Protein AF-A0A3D4TBH6-F1 (afdb_monomer)

Sequence (68 aa):
MVDTKTQYLHIKQEIDKAVLDVIDSAAYINGKPVQDFAANLAAYHGAKHVIPCANGTDALQIAMMALG

Foldseek 3Di:
DDPVPVVCVVCVVVVVVVVVVCVVVVCVPPDPVVVVVFVVVCVVVVHPGDDDDDDDVVVVVVVVVVVD

Radius of gyration: 15.27 Å; Cα contacts (8 Å, |Δi|>4): 19; chains: 1; bounding box: 40×32×32 Å

Solvent-accessible surface area (backbone atoms only — not comparable to full-atom values): 4209 Å² total; per-residue (Å²): 136,83,75,58,63,65,55,44,64,76,47,38,73,63,52,54,48,56,54,49,55,40,62,76,63,66,47,83,73,88,26,68,72,55,54,50,49,30,53,52,50,14,61,74,69,72,40,96,72,54,81,88,68,95,47,72,68,56,49,53,49,52,55,53,61,71,74,102

Mean predicted aligned error: 2.91 Å

pLDDT: mean 97.04, std 4.58, range [67.88, 98.69]

Structure (mmCIF, N/CA/C/O backbone):
data_AF-A0A3D4TBH6-F1
#
_entry.id   AF-A0A3D4TBH6-F1
#
loop_
_atom_site.group_PDB
_atom_site.id
_atom_site.type_symbol
_atom_site.label_atom_id
_atom_site.label_alt_id
_atom_site.label_comp_id
_atom_site.label_asym_id
_atom_site.label_entity_id
_atom_site.label_seq_id
_atom_site.pdbx_PDB_ins_code
_atom_site.Cartn_x
_atom_site.Cartn_y
_atom_site.Cartn_z
_atom_site.occupancy
_atom_site.B_iso_or_equiv
_atom_site.auth_seq_id
_atom_site.auth_comp_id
_atom_site.auth_asym_id
_atom_site.auth_atom_id
_atom_site.pdbx_PDB_model_num
ATOM 1 N N . MET A 1 1 ? -0.063 23.059 -3.234 1.00 75.19 1 MET A N 1
ATOM 2 C CA . MET A 1 1 ? -0.447 22.036 -2.236 1.00 75.19 1 MET A CA 1
ATOM 3 C C . MET A 1 1 ? -1.816 21.507 -2.641 1.00 75.19 1 MET A C 1
ATOM 5 O O . MET A 1 1 ? -2.642 22.323 -3.025 1.00 75.19 1 MET A O 1
ATOM 9 N N . VAL A 1 2 ? -2.018 20.189 -2.678 1.00 92.94 2 VAL A N 1
ATOM 10 C CA . VAL A 1 2 ? -3.293 19.563 -3.091 1.00 92.94 2 VAL A CA 1
ATOM 11 C C . VAL A 1 2 ? -4.227 19.473 -1.879 1.00 92.94 2 VAL A C 1
ATOM 13 O O . VAL A 1 2 ? -3.755 19.158 -0.788 1.00 92.94 2 VAL A O 1
ATOM 16 N N . ASP A 1 3 ? -5.523 19.754 -2.051 1.00 96.38 3 ASP A N 1
ATOM 17 C CA . ASP A 1 3 ? -6.521 19.624 -0.978 1.00 96.38 3 ASP A CA 1
ATOM 18 C C . ASP A 1 3 ? -6.957 18.164 -0.798 1.00 96.38 3 ASP A C 1
ATOM 20 O O . ASP A 1 3 ? -7.858 17.660 -1.468 1.00 96.38 3 ASP A O 1
ATOM 24 N N . THR A 1 4 ? -6.311 17.482 0.139 1.00 96.94 4 THR A N 1
ATOM 25 C CA . THR A 1 4 ? -6.636 16.100 0.507 1.00 96.94 4 THR A CA 1
ATOM 26 C C . THR A 1 4 ? -7.786 16.005 1.507 1.00 96.94 4 THR A C 1
ATOM 28 O O . THR A 1 4 ? -8.374 14.935 1.663 1.00 96.94 4 THR A O 1
ATOM 31 N N . LYS A 1 5 ? -8.156 17.107 2.174 1.00 97.31 5 LYS A N 1
ATOM 32 C CA . LYS A 1 5 ? -9.228 17.101 3.174 1.00 97.31 5 LYS A CA 1
ATOM 33 C C . LYS A 1 5 ? -10.578 16.938 2.495 1.00 97.31 5 LYS A C 1
ATOM 35 O O . LYS A 1 5 ? -11.350 16.067 2.886 1.00 97.31 5 LYS A O 1
ATOM 40 N N . THR A 1 6 ? -10.852 17.744 1.475 1.00 97.88 6 THR A N 1
ATOM 41 C CA . THR A 1 6 ? -12.108 17.646 0.721 1.00 97.88 6 THR A CA 1
ATOM 42 C C . THR A 1 6 ? -12.221 16.302 0.002 1.00 97.88 6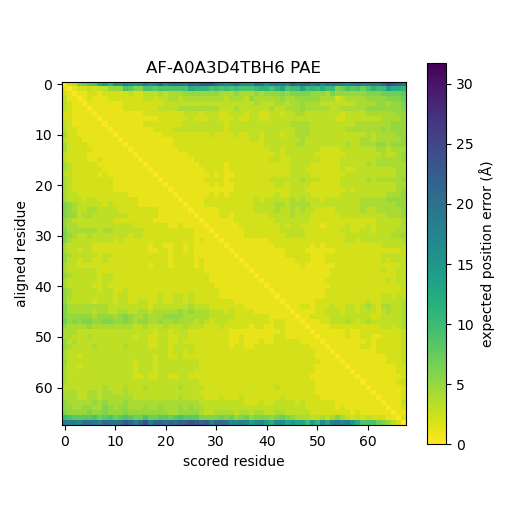 THR A C 1
ATOM 44 O O . THR A 1 6 ? -13.288 15.692 0.025 1.00 97.88 6 THR A O 1
ATOM 47 N N . GLN A 1 7 ? -11.114 15.787 -0.550 1.00 97.75 7 GLN A N 1
ATOM 48 C CA . GLN A 1 7 ? -11.072 14.442 -1.133 1.00 97.75 7 GLN A CA 1
ATOM 49 C C . GLN A 1 7 ? -11.439 13.368 -0.100 1.00 97.75 7 GLN A C 1
ATOM 51 O O . GLN A 1 7 ? -12.322 12.559 -0.364 1.00 97.75 7 GLN A O 1
ATOM 56 N N . TYR A 1 8 ? -10.816 13.378 1.083 1.00 97.81 8 TYR A N 1
ATOM 57 C CA . TYR A 1 8 ? -11.142 12.434 2.154 1.00 97.81 8 TYR A CA 1
ATOM 58 C C . TYR A 1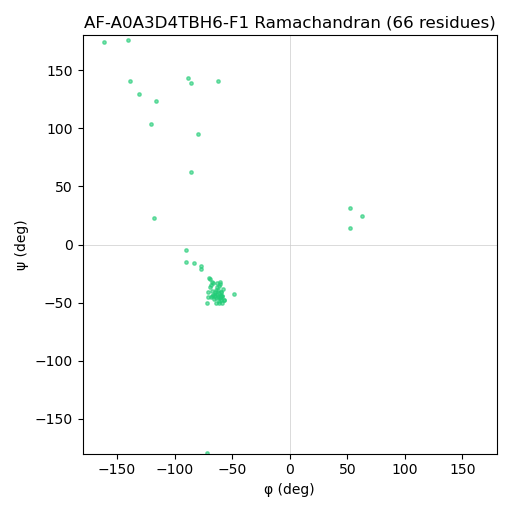 8 ? -12.613 12.529 2.565 1.00 97.81 8 TYR A C 1
ATOM 60 O O . TYR A 1 8 ? -13.272 11.504 2.685 1.00 97.81 8 TYR A O 1
ATOM 68 N N . LEU A 1 9 ? -13.154 13.742 2.731 1.00 98.31 9 LEU A N 1
ATOM 69 C CA . LEU A 1 9 ? -14.559 13.930 3.104 1.00 98.31 9 LEU A CA 1
ATOM 70 C C . LEU A 1 9 ? -15.529 13.337 2.073 1.00 98.31 9 LEU A C 1
ATOM 72 O O . LEU A 1 9 ? -16.585 12.847 2.465 1.00 98.31 9 LEU A O 1
ATOM 76 N N . HIS A 1 10 ? -15.164 13.334 0.788 1.00 98.38 10 HIS A N 1
ATOM 77 C CA . HIS A 1 10 ? -15.971 12.738 -0.278 1.00 98.38 10 HIS A CA 1
ATOM 78 C C . HIS A 1 10 ? -16.085 11.207 -0.167 1.00 98.38 10 HIS A C 1
ATOM 80 O O . HIS A 1 10 ? -17.136 10.660 -0.478 1.00 98.38 10 HIS A O 1
ATOM 86 N N . ILE A 1 11 ? -15.039 10.532 0.321 1.00 98.38 11 ILE A N 1
ATOM 87 C CA . ILE A 1 11 ? -14.963 9.061 0.450 1.00 98.38 11 ILE A CA 1
ATOM 88 C C . ILE A 1 11 ? -14.815 8.601 1.911 1.00 98.38 11 ILE A C 1
ATOM 90 O O . ILE A 1 11 ? -14.327 7.507 2.199 1.00 98.38 11 ILE A O 1
ATOM 94 N N . LYS A 1 12 ? -15.231 9.445 2.864 1.00 98.50 12 LYS A N 1
ATOM 95 C CA . LYS A 1 12 ? -14.965 9.267 4.300 1.00 98.50 12 LYS A CA 1
ATOM 96 C C . LYS A 1 12 ? -15.507 7.951 4.842 1.00 98.50 12 LYS A C 1
ATOM 98 O O . LYS A 1 12 ? -14.818 7.281 5.599 1.00 98.50 12 LYS A O 1
ATOM 103 N N . GLN A 1 13 ? -16.732 7.592 4.463 1.00 98.69 13 GLN A N 1
ATOM 104 C CA . GLN A 1 13 ? -17.380 6.378 4.966 1.00 98.69 13 GLN A CA 1
ATOM 105 C C . GLN A 1 13 ? -16.614 5.113 4.562 1.00 98.69 13 GLN A C 1
ATOM 107 O O . GLN A 1 13 ? -16.469 4.200 5.371 1.00 98.69 13 GLN A O 1
ATOM 112 N N . GLU A 1 14 ? -16.092 5.077 3.335 1.00 98.44 14 GLU A N 1
ATOM 113 C CA . GLU A 1 14 ? -15.319 3.947 2.814 1.00 98.44 14 GLU A CA 1
ATOM 114 C C . GLU A 1 14 ? -13.949 3.848 3.492 1.00 98.44 14 GLU A C 1
ATOM 116 O O . GLU A 1 14 ? -13.563 2.767 3.939 1.00 98.44 14 GLU A O 1
ATOM 121 N N . ILE A 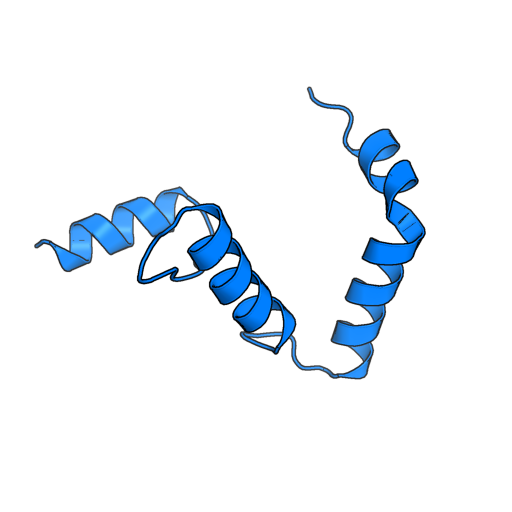1 15 ? -13.244 4.978 3.631 1.00 98.19 15 ILE A N 1
ATOM 122 C CA . ILE A 1 15 ? -11.934 5.017 4.294 1.00 98.19 15 ILE A CA 1
ATOM 123 C C . ILE A 1 15 ? -12.054 4.644 5.771 1.00 98.19 15 ILE A C 1
ATOM 125 O O . ILE A 1 15 ? -11.311 3.782 6.237 1.00 98.19 15 ILE A O 1
ATOM 129 N N . ASP A 1 16 ? -12.980 5.260 6.507 1.00 98.50 16 ASP A N 1
ATOM 130 C CA . ASP A 1 16 ? -13.121 5.026 7.947 1.00 98.50 16 ASP A CA 1
ATOM 131 C C . ASP A 1 16 ? -13.453 3.562 8.237 1.00 98.50 16 ASP A C 1
ATOM 133 O O . ASP A 1 16 ? -12.866 2.966 9.139 1.00 98.50 16 ASP A O 1
ATOM 137 N N . LYS A 1 17 ? -14.342 2.961 7.436 1.00 98.62 17 LYS A N 1
ATOM 138 C CA . LYS A 1 17 ? -14.657 1.538 7.549 1.00 98.62 17 LYS A CA 1
ATOM 139 C C . LYS A 1 17 ? -13.426 0.669 7.291 1.00 98.62 17 LYS A C 1
ATOM 141 O O . LYS A 1 17 ? -13.117 -0.179 8.116 1.00 98.62 17 LYS A O 1
ATOM 146 N N . ALA A 1 18 ? -12.699 0.899 6.196 1.00 98.12 18 ALA A N 1
ATOM 147 C CA . ALA A 1 18 ? -11.516 0.103 5.864 1.00 98.12 18 ALA A CA 1
ATOM 148 C C . ALA A 1 18 ? -10.416 0.200 6.939 1.00 98.12 18 ALA A C 1
ATOM 150 O O . ALA A 1 18 ? -9.740 -0.787 7.225 1.00 98.12 18 ALA A O 1
ATOM 151 N N . VAL A 1 19 ? -10.247 1.376 7.556 1.00 98.31 19 VAL A N 1
ATOM 152 C CA . VAL A 1 19 ? -9.315 1.573 8.676 1.00 98.31 19 VAL A CA 1
ATOM 153 C C . VAL A 1 19 ? -9.759 0.779 9.906 1.00 98.31 19 VAL A C 1
ATOM 155 O O . VAL A 1 19 ? -8.934 0.084 10.500 1.00 98.31 19 VAL A O 1
ATOM 158 N N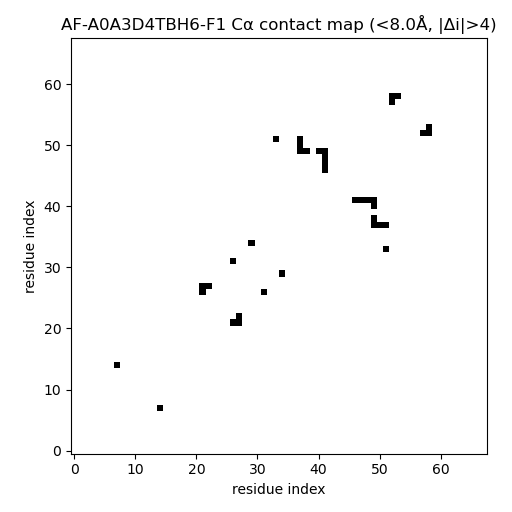 . LEU A 1 20 ? -11.041 0.853 10.277 1.00 98.62 20 LEU A N 1
ATOM 159 C CA . LEU A 1 20 ? -11.587 0.102 11.412 1.00 98.62 20 LEU A CA 1
ATOM 160 C C . LEU A 1 20 ? -11.499 -1.412 11.191 1.00 98.62 20 LEU A C 1
ATOM 162 O O . LEU A 1 20 ? -11.031 -2.114 12.081 1.00 98.62 20 LEU A O 1
ATOM 166 N N . ASP A 1 21 ? -11.821 -1.899 9.992 1.00 98.38 21 ASP A N 1
ATOM 167 C CA . ASP A 1 21 ? -11.733 -3.323 9.644 1.00 98.38 21 ASP A CA 1
ATOM 168 C C . ASP A 1 21 ? -10.296 -3.867 9.836 1.00 98.38 21 ASP A C 1
ATOM 170 O O . ASP A 1 21 ? -10.096 -4.985 10.321 1.00 98.38 21 ASP A O 1
ATOM 174 N N . VAL A 1 22 ? -9.263 -3.075 9.504 1.00 98.38 22 VAL A N 1
ATOM 175 C CA . VAL A 1 22 ? -7.858 -3.453 9.751 1.00 98.38 22 VAL A CA 1
ATOM 176 C C . VAL A 1 22 ? -7.546 -3.499 11.244 1.00 98.38 22 VAL A C 1
ATOM 178 O O . VAL A 1 22 ? -6.914 -4.460 11.688 1.00 98.38 22 VAL A O 1
ATOM 181 N N . ILE 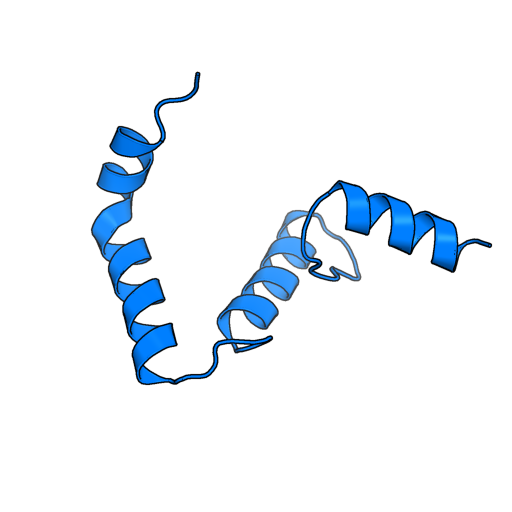A 1 23 ? -7.993 -2.500 12.011 1.00 98.50 23 ILE A N 1
ATOM 182 C CA . ILE A 1 23 ? -7.800 -2.447 13.468 1.00 98.50 23 ILE A CA 1
ATOM 183 C C . ILE A 1 23 ? -8.452 -3.662 14.138 1.00 98.50 23 ILE A C 1
ATOM 185 O O . ILE A 1 23 ? -7.790 -4.349 14.915 1.00 98.50 23 ILE A O 1
ATOM 189 N N . ASP A 1 24 ? -9.696 -3.976 13.778 1.00 98.38 24 ASP A N 1
ATOM 190 C CA . ASP A 1 24 ? -10.446 -5.109 14.327 1.00 98.38 24 ASP A CA 1
ATOM 191 C C . ASP A 1 24 ? -9.785 -6.454 13.994 1.00 98.38 24 ASP A C 1
ATOM 193 O O . ASP A 1 24 ? -9.758 -7.367 14.820 1.00 98.38 24 ASP A O 1
ATOM 197 N N . SER A 1 25 ? -9.203 -6.582 12.797 1.00 97.56 25 SER A N 1
ATOM 198 C CA . SER A 1 25 ? -8.510 -7.807 12.376 1.00 97.56 25 SER A CA 1
ATOM 199 C C . SER A 1 25 ? -7.115 -7.992 12.986 1.00 97.56 25 SER A C 1
ATOM 201 O O . SER A 1 25 ? -6.562 -9.090 12.917 1.00 97.56 25 SER A O 1
ATOM 203 N N . ALA A 1 26 ? -6.508 -6.920 13.511 1.00 98.06 26 ALA A N 1
ATOM 204 C CA . ALA A 1 26 ? -5.101 -6.841 13.913 1.00 98.06 26 ALA A CA 1
ATOM 205 C C . ALA A 1 26 ? -4.074 -7.267 12.831 1.00 98.06 26 ALA A C 1
ATOM 207 O O . ALA A 1 26 ? -2.889 -7.461 13.123 1.00 98.06 26 ALA A O 1
ATOM 208 N N . ALA A 1 27 ? -4.488 -7.391 11.566 1.00 97.56 27 ALA A N 1
ATOM 209 C CA . ALA A 1 27 ? -3.640 -7.807 10.450 1.00 97.56 27 ALA A CA 1
ATOM 210 C C . ALA A 1 27 ? -2.891 -6.610 9.834 1.00 97.56 27 ALA A C 1
ATOM 212 O O . ALA A 1 27 ? -3.084 -6.257 8.670 1.00 97.56 27 ALA A O 1
ATOM 213 N N . TYR A 1 28 ? -2.030 -5.971 10.630 1.00 97.50 28 TYR A N 1
ATOM 214 C CA . TYR A 1 28 ? -1.396 -4.694 10.276 1.00 97.50 28 TYR A CA 1
ATOM 215 C C . TYR A 1 28 ? -0.349 -4.785 9.158 1.00 97.50 28 TYR A C 1
ATOM 217 O O . TYR A 1 28 ? -0.137 -3.814 8.435 1.00 97.50 28 TYR A O 1
ATOM 225 N N . ILE A 1 29 ? 0.323 -5.930 9.016 1.00 97.62 29 ILE A N 1
ATOM 226 C CA . ILE A 1 29 ? 1.412 -6.118 8.051 1.00 97.62 29 ILE A CA 1
ATOM 227 C C . ILE A 1 29 ? 1.005 -7.166 7.023 1.00 97.62 29 ILE A C 1
ATOM 229 O O . ILE A 1 29 ? 0.692 -8.301 7.373 1.00 97.62 29 ILE A O 1
ATOM 233 N N . ASN A 1 30 ? 1.040 -6.776 5.746 1.00 95.88 30 ASN A N 1
ATOM 234 C CA . ASN A 1 30 ? 0.762 -7.639 4.593 1.00 95.88 30 ASN A CA 1
ATOM 235 C C . ASN A 1 30 ? -0.585 -8.401 4.662 1.00 95.88 30 ASN A C 1
ATOM 237 O O . ASN A 1 30 ? -0.711 -9.522 4.163 1.00 95.88 30 ASN A O 1
ATOM 241 N N . GLY A 1 31 ? -1.591 -7.792 5.299 1.00 97.12 31 GLY A N 1
ATOM 242 C CA . GLY A 1 31 ? -2.943 -8.335 5.409 1.00 97.12 31 GLY A CA 1
ATOM 243 C C . GLY A 1 31 ? -3.730 -8.289 4.095 1.00 97.12 31 GLY A C 1
ATOM 244 O O . GLY A 1 31 ? -3.257 -7.793 3.068 1.00 97.12 31 GLY A O 1
ATOM 245 N N . LYS A 1 32 ? -4.979 -8.768 4.143 1.00 97.31 32 LYS A N 1
ATOM 246 C CA . LYS A 1 32 ? -5.888 -8.849 2.985 1.00 97.31 32 LYS A CA 1
ATOM 247 C C . LYS A 1 32 ? -5.977 -7.550 2.157 1.00 97.31 32 LYS A C 1
ATOM 249 O O . LYS A 1 32 ? -5.874 -7.663 0.937 1.00 97.31 32 LYS A O 1
ATOM 254 N N . PRO A 1 33 ? -6.061 -6.337 2.748 1.00 97.81 33 PRO A N 1
ATOM 255 C CA . PRO A 1 33 ? -6.110 -5.100 1.961 1.00 97.81 33 PRO A CA 1
ATOM 256 C C . PRO A 1 33 ? -4.875 -4.871 1.079 1.00 97.81 33 PRO A C 1
ATOM 258 O O . PRO A 1 33 ? -5.003 -4.352 -0.027 1.00 97.81 33 PRO A O 1
ATOM 261 N N . VAL A 1 34 ? -3.684 -5.287 1.528 1.00 98.06 34 VAL A N 1
ATOM 262 C CA . VAL A 1 34 ? -2.436 -5.158 0.753 1.00 98.06 34 VAL A CA 1
ATOM 263 C C . VAL A 1 34 ? -2.439 -6.122 -0.435 1.00 98.06 34 VAL A C 1
ATOM 265 O O . VAL A 1 34 ? -2.044 -5.751 -1.540 1.00 98.06 34 VAL A O 1
ATOM 268 N N . GLN A 1 35 ? -2.924 -7.347 -0.224 1.00 97.88 35 GLN A N 1
ATOM 269 C CA . GLN A 1 35 ? -3.032 -8.367 -1.271 1.00 97.88 35 GLN A CA 1
ATOM 270 C C . GLN A 1 35 ? -4.057 -7.964 -2.337 1.00 97.88 35 GLN A C 1
ATOM 272 O O . GLN A 1 35 ? -3.776 -8.056 -3.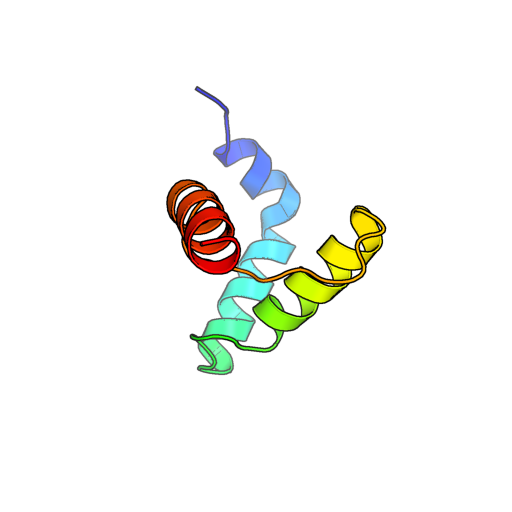533 1.00 97.88 35 GLN A O 1
ATOM 277 N N . ASP A 1 36 ? -5.209 -7.448 -1.907 1.00 98.06 36 ASP A N 1
ATOM 278 C CA . ASP A 1 36 ? -6.250 -6.949 -2.806 1.00 98.06 36 ASP A CA 1
ATOM 279 C C . ASP A 1 36 ? -5.779 -5.734 -3.592 1.00 98.06 36 ASP A C 1
ATOM 281 O O . ASP A 1 36 ? -5.998 -5.658 -4.799 1.00 98.06 36 ASP A O 1
ATOM 285 N N . PHE A 1 37 ? -5.080 -4.805 -2.936 1.00 98.06 37 PHE A N 1
ATOM 286 C CA . PHE A 1 37 ? -4.472 -3.664 -3.608 1.00 98.06 37 PHE A CA 1
ATOM 287 C C . PHE A 1 37 ? -3.510 -4.112 -4.712 1.00 98.06 37 PHE A C 1
ATOM 289 O O . PHE A 1 37 ? -3.611 -3.625 -5.837 1.00 98.06 37 PHE A O 1
ATOM 296 N N . ALA A 1 38 ? -2.623 -5.070 -4.430 1.00 98.38 38 ALA A N 1
ATOM 297 C CA . ALA A 1 38 ? -1.689 -5.585 -5.426 1.00 98.38 38 ALA A CA 1
ATOM 298 C C . ALA A 1 38 ? -2.416 -6.225 -6.622 1.00 98.38 38 ALA A C 1
ATOM 300 O O . ALA A 1 38 ? -2.079 -5.935 -7.770 1.00 98.38 38 ALA A O 1
ATOM 301 N N . ALA A 1 39 ? -3.439 -7.048 -6.367 1.00 98.38 39 ALA A N 1
ATOM 302 C CA . ALA A 1 39 ? -4.230 -7.690 -7.416 1.00 98.38 39 ALA A CA 1
ATOM 303 C C . ALA A 1 39 ? -5.003 -6.669 -8.271 1.00 98.38 39 ALA A C 1
ATOM 305 O O . ALA A 1 39 ? -4.950 -6.718 -9.501 1.00 98.38 39 ALA A O 1
ATOM 306 N N . ASN A 1 40 ? -5.668 -5.707 -7.628 1.00 98.50 40 ASN A N 1
ATOM 307 C CA . ASN A 1 40 ? -6.426 -4.657 -8.306 1.00 98.50 40 ASN A CA 1
ATOM 308 C C . ASN A 1 40 ? -5.512 -3.746 -9.130 1.00 98.50 40 ASN A C 1
ATOM 310 O O . ASN A 1 40 ? -5.848 -3.398 -10.260 1.00 98.50 40 ASN A O 1
ATOM 314 N N . LEU A 1 41 ? -4.339 -3.388 -8.600 1.00 98.38 41 LEU A N 1
ATOM 315 C CA . LEU A 1 41 ? -3.377 -2.547 -9.305 1.00 98.38 41 LEU A CA 1
ATOM 316 C C . LEU A 1 41 ? -2.748 -3.283 -10.498 1.00 98.38 41 LEU A C 1
ATOM 318 O O . LEU A 1 41 ? -2.543 -2.678 -11.551 1.00 98.38 41 LEU A O 1
ATOM 322 N N . ALA A 1 42 ? -2.493 -4.589 -10.363 1.00 98.56 42 ALA A N 1
ATOM 323 C CA . ALA A 1 42 ? -2.028 -5.427 -11.466 1.00 98.56 42 ALA A CA 1
ATOM 324 C C . ALA A 1 42 ? -3.057 -5.454 -12.604 1.00 98.56 42 ALA A C 1
ATOM 326 O O . ALA A 1 42 ? -2.701 -5.217 -13.759 1.00 98.56 42 ALA A O 1
ATOM 327 N N . ALA A 1 43 ? -4.338 -5.647 -12.269 1.00 98.56 43 ALA A N 1
ATOM 328 C CA . ALA A 1 43 ? -5.432 -5.595 -13.233 1.00 98.56 43 ALA A CA 1
ATOM 329 C C . ALA A 1 43 ? -5.565 -4.208 -13.885 1.00 98.56 43 ALA A C 1
ATOM 331 O O . ALA A 1 43 ? -5.673 -4.117 -15.106 1.00 98.56 43 ALA A O 1
ATOM 332 N N . TYR A 1 44 ? -5.495 -3.133 -13.093 1.00 98.44 44 TYR A N 1
ATOM 333 C CA . TYR A 1 44 ? -5.605 -1.753 -13.575 1.00 98.44 44 TYR A CA 1
ATOM 334 C C . TYR A 1 44 ? -4.514 -1.388 -14.593 1.00 98.44 44 TYR A C 1
ATOM 336 O O . TYR A 1 44 ? -4.797 -0.744 -15.601 1.00 98.44 44 TYR A O 1
ATOM 344 N N . HIS A 1 45 ? -3.272 -1.820 -14.359 1.00 98.06 45 HIS A N 1
ATOM 345 C CA . HIS A 1 45 ? -2.150 -1.552 -15.264 1.00 98.06 45 HIS A CA 1
ATOM 346 C C . HIS A 1 45 ? -1.945 -2.613 -16.354 1.00 98.06 45 HIS A C 1
ATOM 348 O O . HIS A 1 45 ? -1.064 -2.445 -17.196 1.00 98.06 45 HIS A O 1
ATOM 354 N N . GLY A 1 46 ? -2.709 -3.711 -16.346 1.00 98.12 46 GLY A N 1
ATOM 355 C CA . G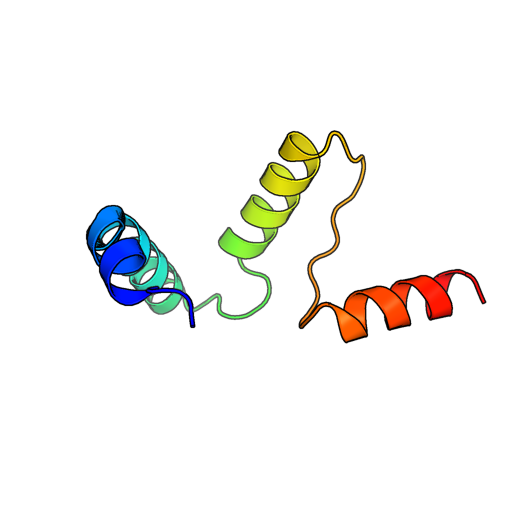LY A 1 46 ? -2.463 -4.856 -17.229 1.00 98.12 46 GLY A CA 1
ATOM 356 C C . GLY A 1 46 ? -1.105 -5.529 -16.983 1.00 98.12 46 GLY A C 1
ATOM 357 O O . GLY A 1 46 ? -0.541 -6.147 -17.886 1.00 98.12 46 GLY A O 1
ATOM 358 N N . ALA A 1 47 ? -0.552 -5.388 -15.778 1.00 97.75 47 ALA A N 1
ATOM 359 C CA . ALA A 1 47 ? 0.734 -5.959 -15.404 1.00 97.75 47 ALA A CA 1
ATOM 360 C C . ALA A 1 47 ? 0.553 -7.384 -14.867 1.00 97.75 47 ALA A C 1
ATOM 362 O O . ALA A 1 47 ? -0.384 -7.674 -14.128 1.00 97.75 47 ALA A O 1
ATOM 363 N N . LYS A 1 48 ? 1.497 -8.280 -15.178 1.00 97.44 48 LYS A N 1
ATOM 364 C CA . LYS A 1 48 ? 1.484 -9.654 -14.646 1.00 97.44 48 LYS A CA 1
ATOM 365 C C . LYS A 1 48 ? 1.736 -9.699 -13.132 1.00 97.44 48 LYS A C 1
ATOM 367 O O . LYS A 1 48 ? 1.240 -10.593 -12.452 1.00 97.44 48 LYS A O 1
ATOM 372 N N . HIS A 1 49 ? 2.529 -8.759 -12.618 1.00 96.75 49 HIS A N 1
ATOM 373 C CA . HIS A 1 49 ? 2.959 -8.721 -11.223 1.00 96.75 49 HIS A CA 1
ATOM 374 C C . HIS A 1 49 ? 2.931 -7.289 -10.685 1.00 96.75 49 HIS A C 1
ATOM 376 O O . HIS A 1 49 ? 3.346 -6.358 -11.373 1.00 96.75 49 HIS A O 1
ATOM 382 N N . VAL A 1 50 ? 2.497 -7.144 -9.433 1.00 98.12 50 VAL A N 1
ATOM 383 C CA . VAL A 1 50 ? 2.631 -5.931 -8.621 1.00 98.12 50 VAL A CA 1
ATOM 384 C C . VAL A 1 50 ? 3.198 -6.344 -7.272 1.00 98.12 50 VAL A C 1
ATOM 386 O O . VAL A 1 50 ? 2.693 -7.272 -6.644 1.00 98.12 50 VAL A O 1
ATOM 389 N N . ILE A 1 51 ? 4.255 -5.657 -6.840 1.00 97.62 51 ILE A N 1
ATOM 390 C CA . ILE A 1 51 ? 4.940 -5.909 -5.571 1.00 97.62 51 ILE A CA 1
ATOM 391 C C . ILE A 1 51 ? 4.868 -4.611 -4.757 1.00 97.62 51 ILE A C 1
ATOM 393 O O . ILE A 1 51 ? 5.582 -3.658 -5.077 1.00 97.62 51 ILE A O 1
ATOM 397 N N . PRO A 1 52 ? 3.985 -4.527 -3.745 1.00 97.56 52 PRO A N 1
ATOM 398 C CA . PRO A 1 52 ? 3.938 -3.377 -2.853 1.00 97.56 52 PRO A CA 1
ATOM 399 C C . PRO A 1 52 ? 5.249 -3.229 -2.075 1.00 97.56 52 PRO A C 1
ATOM 401 O O . PRO A 1 52 ? 5.831 -4.211 -1.616 1.00 97.56 52 PRO A O 1
ATOM 404 N N . CYS A 1 53 ? 5.698 -1.992 -1.900 1.00 97.75 53 CYS A N 1
ATOM 405 C CA . CYS A 1 53 ? 6.856 -1.636 -1.084 1.00 97.75 53 CYS A CA 1
ATOM 406 C C . CYS A 1 53 ? 6.562 -0.342 -0.313 1.00 97.75 53 CYS A C 1
ATOM 408 O O . CYS A 1 53 ? 5.491 0.247 -0.468 1.00 97.75 53 CYS A O 1
ATOM 410 N N . ALA A 1 54 ? 7.484 0.085 0.551 1.00 97.88 54 ALA A N 1
ATOM 411 C CA . ALA A 1 54 ? 7.226 1.184 1.477 1.00 97.88 54 ALA A CA 1
ATOM 412 C C . ALA A 1 54 ? 7.083 2.553 0.789 1.00 97.88 54 ALA A C 1
ATOM 414 O O . ALA A 1 54 ? 6.304 3.385 1.253 1.00 97.88 54 ALA A O 1
ATOM 415 N N . ASN A 1 55 ? 7.828 2.814 -0.290 1.00 98.38 55 ASN A N 1
ATOM 416 C CA . ASN A 1 55 ? 7.779 4.081 -1.022 1.00 98.38 55 ASN A CA 1
ATOM 417 C C . ASN A 1 55 ? 8.367 3.952 -2.446 1.00 98.38 55 ASN A C 1
ATOM 419 O O . ASN A 1 55 ? 8.910 2.916 -2.823 1.00 98.38 55 ASN A O 1
ATOM 42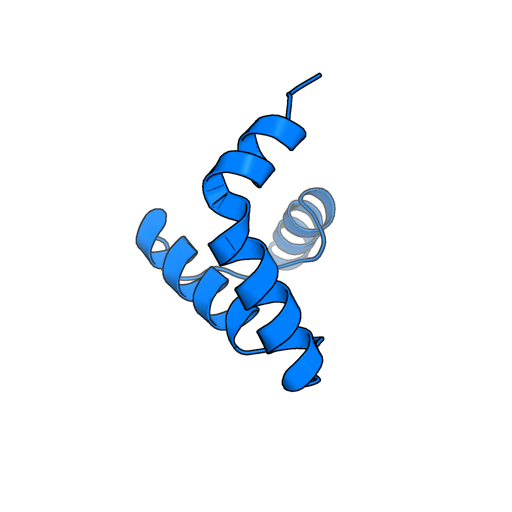3 N N . GLY A 1 56 ? 8.272 5.024 -3.242 1.00 98.00 56 GLY A N 1
ATOM 424 C CA . GLY A 1 56 ? 8.758 5.040 -4.628 1.00 98.00 56 GLY A CA 1
ATOM 425 C C . GLY A 1 56 ? 10.284 4.980 -4.786 1.00 98.00 56 GLY A C 1
ATOM 426 O O . GLY A 1 56 ? 10.765 4.425 -5.770 1.00 98.00 56 GLY A O 1
ATOM 427 N N . THR A 1 57 ? 11.052 5.502 -3.829 1.00 98.56 57 THR A N 1
ATOM 428 C CA . THR A 1 57 ? 12.521 5.397 -3.839 1.00 98.56 57 THR A CA 1
ATOM 429 C C . THR A 1 57 ? 12.949 3.948 -3.621 1.00 98.56 57 THR A C 1
ATOM 431 O O . THR A 1 57 ? 13.761 3.435 -4.390 1.00 98.56 57 THR A O 1
ATOM 434 N N . ASP A 1 58 ? 12.341 3.261 -2.649 1.00 98.31 58 ASP A N 1
ATOM 435 C CA . ASP A 1 58 ? 12.569 1.832 -2.407 1.00 98.31 58 ASP A CA 1
ATOM 436 C C . ASP A 1 58 ? 12.194 1.006 -3.642 1.00 98.31 58 ASP A C 1
ATOM 438 O O . ASP A 1 58 ? 12.931 0.097 -4.011 1.00 98.31 58 ASP A O 1
ATOM 442 N N . ALA A 1 59 ? 11.091 1.343 -4.323 1.00 98.19 59 ALA A N 1
ATOM 443 C CA . ALA A 1 59 ? 10.677 0.658 -5.548 1.00 98.19 59 ALA A CA 1
ATOM 444 C C . ALA A 1 59 ? 11.771 0.700 -6.628 1.00 98.19 59 ALA A C 1
ATOM 446 O O . ALA A 1 59 ? 12.116 -0.333 -7.207 1.00 98.19 59 ALA A O 1
ATOM 447 N N . LEU A 1 60 ? 12.341 1.886 -6.876 1.00 98.00 60 LEU A N 1
ATOM 448 C CA . LEU A 1 60 ? 13.434 2.061 -7.834 1.00 98.00 60 LEU A CA 1
ATOM 449 C C . LEU A 1 60 ? 14.692 1.317 -7.383 1.00 98.00 60 LEU A C 1
ATOM 451 O O . LEU A 1 60 ? 15.320 0.631 -8.187 1.00 98.00 60 LEU A O 1
ATOM 455 N N . GLN A 1 61 ? 15.043 1.410 -6.100 1.00 98.25 61 GLN A N 1
ATOM 456 C CA . GLN A 1 61 ? 16.208 0.724 -5.555 1.00 98.25 61 GLN A CA 1
ATOM 457 C C . GLN A 1 61 ? 16.081 -0.801 -5.685 1.00 98.25 61 GLN A C 1
ATOM 459 O O . GLN A 1 61 ? 17.005 -1.438 -6.182 1.00 98.25 61 GLN A O 1
ATOM 464 N N . ILE A 1 62 ? 14.944 -1.384 -5.297 1.00 98.06 62 ILE A N 1
ATOM 465 C CA . ILE A 1 62 ? 14.668 -2.824 -5.414 1.00 98.06 62 ILE A CA 1
ATOM 466 C C . ILE A 1 62 ? 14.750 -3.266 -6.877 1.00 98.06 62 ILE A C 1
ATOM 468 O O . ILE A 1 62 ? 15.371 -4.287 -7.166 1.00 98.06 62 ILE A O 1
ATOM 472 N N . ALA A 1 63 ? 14.170 -2.496 -7.804 1.00 97.19 63 ALA A N 1
ATOM 473 C CA . ALA A 1 63 ? 14.236 -2.804 -9.230 1.00 97.19 63 ALA A CA 1
ATOM 474 C C . ALA A 1 63 ? 15.686 -2.834 -9.739 1.00 97.19 63 ALA A C 1
ATOM 476 O O . ALA A 1 63 ? 16.070 -3.771 -10.433 1.00 97.19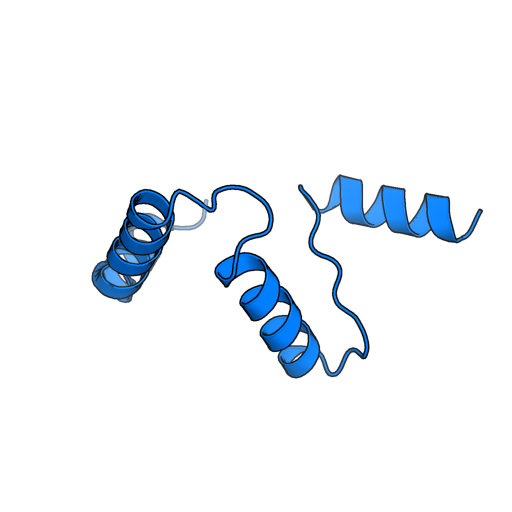 63 ALA A O 1
ATOM 477 N N . MET A 1 64 ? 16.508 -1.855 -9.350 1.00 97.62 64 MET A N 1
ATOM 478 C CA . MET A 1 64 ? 17.925 -1.815 -9.725 1.00 97.62 64 MET A CA 1
ATOM 479 C C . MET A 1 64 ? 18.733 -2.944 -9.073 1.00 97.62 64 MET A C 1
ATOM 481 O O . MET A 1 64 ? 19.563 -3.551 -9.741 1.00 97.62 64 MET A O 1
ATOM 485 N N . MET A 1 65 ? 18.470 -3.263 -7.801 1.00 97.50 65 MET A N 1
ATOM 486 C CA . MET A 1 65 ? 19.108 -4.382 -7.094 1.00 97.50 65 MET A CA 1
ATOM 487 C C . MET A 1 65 ? 18.768 -5.739 -7.719 1.00 97.50 65 MET A C 1
ATOM 489 O O . MET A 1 65 ? 19.602 -6.633 -7.698 1.00 97.50 65 MET A O 1
ATOM 493 N N . ALA A 1 66 ? 17.561 -5.903 -8.267 1.00 97.00 66 ALA A N 1
ATOM 494 C CA . ALA A 1 66 ? 17.133 -7.140 -8.918 1.00 97.00 66 ALA A CA 1
ATOM 495 C C . ALA A 1 66 ? 17.708 -7.327 -10.336 1.00 97.00 66 ALA A C 1
ATOM 497 O O . ALA A 1 66 ? 17.713 -8.447 -10.842 1.00 97.00 66 ALA A O 1
ATOM 498 N N . LEU A 1 67 ? 18.143 -6.241 -10.986 1.00 94.00 67 LEU A N 1
ATOM 499 C CA . LEU A 1 67 ? 18.779 -6.255 -12.311 1.00 94.00 67 LEU A CA 1
ATOM 500 C C . LEU A 1 67 ? 20.310 -6.402 -12.250 1.00 94.00 67 LEU A C 1
ATOM 502 O O . LEU A 1 67 ? 20.921 -6.628 -13.296 1.00 94.00 67 LEU A O 1
ATOM 506 N N . GLY A 1 68 ? 20.904 -6.192 -11.070 1.00 67.88 68 GLY A N 1
ATOM 507 C CA . GLY A 1 68 ? 22.349 -6.226 -10.821 1.00 67.88 68 GLY A CA 1
ATOM 508 C C . GLY A 1 68 ? 22.931 -7.623 -10.666 1.00 67.88 68 GLY A C 1
ATOM 509 O O . GLY A 1 68 ? 22.202 -8.534 -10.217 1.00 67.88 68 GLY A O 1
#

Secondary structure (DSSP, 8-state):
---HHHHHHHTHHHHHHHHHHHHHHT-TTT-HHHHHHHHHHHHHHT-S-----S-HHHHHHHHHHHH-